Protein AF-A0AAQ0KDP4-F1 (afdb_monomer)

Structure (mmCIF, N/CA/C/O backbone):
data_AF-A0AAQ0KDP4-F1
#
_entry.id   AF-A0AAQ0KDP4-F1
#
loop_
_atom_site.group_PDB
_atom_site.id
_atom_site.type_symbol
_atom_site.label_atom_id
_atom_site.label_alt_id
_atom_site.label_comp_id
_atom_site.label_asym_id
_atom_site.label_entity_id
_atom_site.label_seq_id
_atom_site.pdbx_PDB_ins_code
_atom_site.Cartn_x
_atom_site.Cartn_y
_atom_site.Cartn_z
_atom_site.occupancy
_atom_site.B_iso_or_equiv
_atom_site.auth_seq_id
_atom_site.auth_comp_id
_atom_site.auth_asym_id
_atom_site.auth_atom_id
_atom_site.pdbx_PDB_model_num
ATOM 1 N N . MET A 1 1 ? 2.038 -18.748 1.389 1.00 60.81 1 MET A N 1
ATOM 2 C CA . MET A 1 1 ? 1.321 -18.587 0.105 1.00 60.81 1 MET A CA 1
ATOM 3 C C . MET A 1 1 ? 0.029 -17.836 0.391 1.00 60.81 1 MET A C 1
ATOM 5 O O . MET A 1 1 ? -0.633 -18.188 1.358 1.00 60.81 1 MET A O 1
ATOM 9 N N . THR A 1 2 ? -0.287 -16.775 -0.350 1.00 77.25 2 THR A N 1
ATOM 10 C CA . THR A 1 2 ? -1.476 -15.940 -0.097 1.00 77.25 2 THR A CA 1
ATOM 11 C C . THR A 1 2 ? -2.731 -16.639 -0.616 1.00 77.25 2 THR A C 1
ATOM 13 O O . THR A 1 2 ? -2.771 -17.001 -1.788 1.00 77.25 2 THR A O 1
ATOM 16 N N . THR A 1 3 ? -3.755 -16.816 0.220 1.00 91.25 3 THR A N 1
ATOM 17 C CA . THR A 1 3 ? -5.058 -17.366 -0.195 1.00 91.25 3 THR A CA 1
ATOM 18 C C . THR A 1 3 ? -5.913 -16.235 -0.772 1.00 91.25 3 THR A C 1
ATOM 20 O O . THR A 1 3 ? -6.328 -15.374 -0.004 1.00 91.25 3 THR A O 1
ATOM 23 N N . PRO A 1 4 ? -6.207 -16.183 -2.084 1.00 93.31 4 PRO A N 1
ATOM 24 C CA . PRO A 1 4 ? -6.778 -15.002 -2.740 1.00 93.31 4 PRO A CA 1
ATOM 25 C C . PRO A 1 4 ? -8.302 -14.909 -2.558 1.00 93.31 4 PRO A C 1
ATOM 27 O O . PRO A 1 4 ? -9.065 -14.923 -3.519 1.00 93.31 4 PRO A O 1
ATOM 30 N N . THR A 1 5 ? -8.767 -14.828 -1.312 1.00 97.19 5 THR A N 1
ATOM 31 C CA . THR A 1 5 ? -10.191 -14.688 -0.979 1.00 97.19 5 THR A CA 1
ATOM 32 C C . THR A 1 5 ? -10.445 -13.389 -0.229 1.00 97.19 5 THR A C 1
ATOM 34 O O . THR A 1 5 ? -9.563 -12.868 0.455 1.00 97.19 5 THR A O 1
ATOM 37 N N . ARG A 1 6 ? -11.676 -12.871 -0.322 1.00 97.81 6 ARG A N 1
ATOM 38 C CA . ARG A 1 6 ? -12.100 -11.704 0.463 1.00 97.81 6 ARG A CA 1
ATOM 39 C C . ARG A 1 6 ? -11.955 -11.943 1.965 1.00 97.81 6 ARG A C 1
ATOM 41 O O . ARG A 1 6 ? -11.464 -11.067 2.664 1.00 97.81 6 ARG A O 1
ATOM 48 N N . ALA A 1 7 ? -12.330 -13.129 2.448 1.00 98.19 7 ALA A N 1
ATOM 49 C CA . ALA A 1 7 ? -12.195 -13.488 3.859 1.00 98.19 7 ALA A CA 1
ATOM 50 C C . ALA A 1 7 ? -10.736 -13.387 4.334 1.00 98.19 7 ALA A C 1
ATOM 52 O O . ALA A 1 7 ? -10.464 -12.651 5.278 1.00 98.19 7 ALA A O 1
ATOM 53 N N . ALA A 1 8 ? -9.799 -14.005 3.605 1.00 97.62 8 ALA A N 1
ATOM 54 C CA . ALA A 1 8 ? -8.373 -13.933 3.923 1.00 97.62 8 ALA A CA 1
ATOM 55 C C . ALA A 1 8 ? -7.819 -12.497 3.867 1.00 97.62 8 ALA A C 1
ATOM 57 O O . ALA A 1 8 ? -6.973 -12.127 4.680 1.00 97.62 8 ALA A O 1
ATOM 58 N N . GLY A 1 9 ? -8.312 -11.668 2.940 1.00 97.75 9 GLY A N 1
ATOM 59 C CA . GLY A 1 9 ? -7.958 -10.250 2.881 1.00 97.75 9 GLY A CA 1
ATOM 60 C C . GLY A 1 9 ? -8.434 -9.464 4.103 1.00 97.75 9 GLY A C 1
ATOM 61 O O . GLY A 1 9 ? -7.679 -8.663 4.651 1.00 97.75 9 GLY A O 1
ATOM 62 N N . LEU A 1 10 ? -9.660 -9.720 4.567 1.00 98.31 10 LEU A N 1
ATOM 63 C CA . LEU A 1 10 ? -10.194 -9.105 5.783 1.00 98.31 10 LEU A CA 1
ATOM 64 C C . LEU A 1 10 ? -9.492 -9.609 7.052 1.00 98.31 10 LEU A C 1
ATOM 66 O O . LEU A 1 10 ? -9.284 -8.823 7.972 1.00 98.31 10 LEU A O 1
ATOM 70 N N . ASP A 1 11 ? -9.104 -10.885 7.104 1.00 97.88 11 ASP A N 1
ATOM 71 C CA . ASP A 1 11 ? -8.284 -11.431 8.194 1.00 97.88 11 ASP A CA 1
ATOM 72 C C . ASP A 1 11 ? -6.917 -10.747 8.256 1.00 97.88 11 ASP A C 1
ATOM 74 O O . ASP A 1 11 ? -6.503 -10.290 9.322 1.00 97.88 11 ASP A O 1
ATOM 78 N N . ALA A 1 12 ? -6.246 -10.604 7.109 1.00 97.00 12 ALA A N 1
ATOM 79 C CA . ALA A 1 12 ? -4.976 -9.890 7.017 1.00 97.00 12 ALA A CA 1
ATOM 80 C C . ALA A 1 12 ? -5.114 -8.420 7.450 1.00 97.00 12 ALA A C 1
ATOM 82 O O . ALA A 1 12 ? -4.266 -7.913 8.183 1.00 97.00 12 ALA A O 1
ATOM 83 N N . LEU A 1 13 ? -6.204 -7.749 7.054 1.00 98.19 13 LEU A N 1
ATOM 84 C CA . LEU A 1 13 ? -6.483 -6.374 7.472 1.00 98.19 13 LEU A CA 1
ATOM 85 C C . LEU A 1 13 ? -6.645 -6.296 8.991 1.00 98.19 13 LEU A C 1
ATOM 87 O O . LEU A 1 13 ? -5.948 -5.515 9.634 1.00 98.19 13 LEU A O 1
ATOM 91 N N . ARG A 1 14 ? -7.500 -7.144 9.578 1.00 98.25 14 ARG A N 1
ATOM 92 C CA . ARG A 1 14 ? -7.709 -7.196 11.034 1.00 98.25 14 ARG A CA 1
ATOM 93 C C . ARG A 1 14 ? -6.418 -7.453 11.801 1.00 98.25 14 ARG A C 1
ATOM 95 O O . ARG A 1 14 ? -6.188 -6.806 12.818 1.00 98.25 14 ARG A O 1
ATOM 102 N N . ALA A 1 15 ? -5.581 -8.368 11.315 1.00 97.12 15 ALA A N 1
ATOM 103 C CA . ALA A 1 15 ? -4.298 -8.678 11.937 1.00 97.12 15 ALA A CA 1
ATOM 104 C C . ALA A 1 15 ? -3.335 -7.481 11.907 1.00 97.12 15 ALA A C 1
ATOM 106 O O . ALA A 1 15 ? -2.580 -7.275 12.854 1.00 97.12 15 ALA A O 1
ATOM 107 N N . PHE A 1 16 ? -3.372 -6.675 10.844 1.00 97.81 16 PHE A N 1
ATOM 108 C CA . PHE A 1 16 ? -2.457 -5.552 10.677 1.00 97.81 16 PHE A CA 1
ATOM 109 C C . PHE A 1 16 ? -2.927 -4.248 11.337 1.00 97.81 16 PHE A C 1
ATOM 111 O O . PHE A 1 16 ? -2.092 -3.462 11.781 1.00 97.81 16 PHE A O 1
ATOM 118 N N . VAL A 1 17 ? -4.239 -4.004 11.433 1.00 98.25 17 VAL A N 1
ATOM 119 C CA . VAL A 1 17 ? -4.816 -2.761 11.989 1.00 98.25 17 VAL A CA 1
ATOM 120 C C . VAL A 1 17 ? -4.171 -2.328 13.319 1.00 98.25 17 VAL A C 1
ATOM 122 O O . VAL A 1 17 ? -3.865 -1.142 13.446 1.00 98.25 17 VAL A O 1
ATOM 125 N N . PRO A 1 18 ? -3.866 -3.210 14.294 1.00 97.75 18 PRO A N 1
ATOM 126 C CA . PRO A 1 18 ? -3.155 -2.817 15.513 1.00 97.75 18 PRO A CA 1
ATOM 127 C C . PRO A 1 18 ? -1.808 -2.114 15.292 1.00 97.75 18 PRO A C 1
ATOM 129 O O . PRO A 1 18 ? -1.473 -1.224 16.072 1.00 97.75 18 PRO A O 1
ATOM 132 N N . HIS A 1 19 ? -1.094 -2.445 14.215 1.00 97.00 19 HIS A N 1
ATOM 133 C CA . HIS A 1 19 ? 0.245 -1.947 13.892 1.00 97.00 19 HIS A CA 1
ATOM 134 C C . HIS A 1 19 ? 0.251 -0.750 12.928 1.00 97.00 19 HIS A C 1
ATOM 136 O O . HIS A 1 19 ? 1.292 -0.126 12.741 1.00 97.00 19 HIS A O 1
ATOM 142 N N . ALA A 1 20 ? -0.898 -0.374 12.352 1.00 97.38 20 ALA A N 1
ATOM 143 C CA . ALA A 1 20 ? -1.015 0.682 11.335 1.00 97.38 20 ALA A CA 1
ATOM 144 C C . ALA A 1 20 ? -0.714 2.118 11.834 1.00 97.38 20 ALA A C 1
ATOM 146 O O . ALA A 1 20 ? -0.727 3.064 11.047 1.00 97.38 20 ALA A O 1
ATOM 147 N N . GLY A 1 21 ? -0.460 2.291 13.134 1.00 97.00 21 GLY A N 1
ATOM 148 C CA . GLY A 1 21 ? -0.171 3.573 13.772 1.00 97.00 21 GLY A CA 1
ATOM 149 C C . GLY A 1 21 ? 1.326 3.873 13.926 1.00 97.00 21 GLY A C 1
ATOM 150 O O . GLY A 1 21 ? 2.088 3.941 12.960 1.00 97.00 21 GLY A O 1
ATOM 151 N N . ALA A 1 22 ? 1.757 4.073 15.177 1.00 95.81 22 ALA A N 1
ATOM 152 C CA . ALA A 1 22 ? 3.135 4.445 15.501 1.00 95.81 22 ALA A CA 1
ATOM 153 C C . ALA A 1 22 ? 4.171 3.387 15.084 1.00 95.81 22 ALA A C 1
ATOM 155 O O . ALA A 1 22 ? 5.249 3.763 14.623 1.00 95.81 22 ALA A O 1
ATOM 156 N N . ASP A 1 23 ? 3.832 2.099 15.199 1.00 95.44 23 ASP A N 1
ATOM 157 C CA . ASP A 1 23 ? 4.700 0.997 14.767 1.00 95.44 23 ASP A CA 1
ATOM 158 C C . ASP A 1 23 ? 4.992 1.084 13.271 1.00 95.44 23 ASP A C 1
ATOM 160 O O . ASP A 1 23 ? 6.154 1.140 12.869 1.00 95.44 23 ASP A O 1
ATOM 164 N N . TYR A 1 24 ? 3.948 1.220 12.447 1.00 96.75 24 TYR A N 1
ATOM 165 C CA . TYR A 1 24 ? 4.116 1.413 11.012 1.00 96.75 24 TYR A CA 1
ATOM 166 C C . TYR A 1 24 ? 4.984 2.631 10.693 1.00 96.75 24 TYR A C 1
ATOM 168 O O . TYR A 1 24 ? 5.918 2.539 9.901 1.00 96.75 24 TYR A O 1
ATOM 176 N N . ARG A 1 25 ? 4.728 3.781 11.334 1.00 95.56 25 ARG A N 1
ATOM 177 C CA . ARG A 1 25 ? 5.524 4.996 11.100 1.00 95.56 25 ARG A CA 1
ATOM 178 C C . ARG A 1 25 ? 7.015 4.768 11.363 1.00 95.56 25 ARG A C 1
ATOM 180 O O . ARG A 1 25 ? 7.833 5.261 10.589 1.00 95.56 25 ARG A O 1
ATOM 187 N N . ARG A 1 26 ? 7.341 4.076 12.456 1.00 95.06 26 ARG A N 1
ATOM 188 C CA . ARG A 1 26 ? 8.712 3.811 12.899 1.00 95.06 26 ARG A CA 1
ATOM 189 C C . ARG A 1 26 ? 9.421 2.830 11.971 1.00 95.06 26 ARG A C 1
ATOM 191 O O . ARG A 1 26 ? 10.559 3.078 11.591 1.00 95.06 26 ARG A O 1
ATOM 198 N N . ASP A 1 27 ? 8.736 1.756 11.589 1.00 94.31 27 ASP A N 1
ATOM 199 C CA . ASP A 1 27 ? 9.403 0.586 11.024 1.00 94.31 27 ASP A CA 1
ATOM 200 C C . ASP A 1 27 ? 9.201 0.419 9.512 1.00 94.31 27 ASP A C 1
ATOM 202 O O . ASP A 1 27 ? 9.942 -0.352 8.913 1.00 94.31 27 ASP A O 1
ATOM 206 N N . ARG A 1 28 ? 8.264 1.125 8.853 1.00 91.81 28 ARG A N 1
ATOM 207 C CA . ARG A 1 28 ? 7.886 0.892 7.433 1.00 91.81 28 ARG A CA 1
ATOM 208 C C . ARG A 1 28 ? 9.035 0.896 6.413 1.00 91.81 28 ARG A C 1
ATOM 210 O O . ARG A 1 28 ? 8.874 0.335 5.336 1.00 91.81 28 ARG A O 1
ATOM 217 N N . ASN A 1 29 ? 10.157 1.543 6.729 1.00 93.69 29 ASN A N 1
ATOM 218 C CA . ASN A 1 29 ? 11.312 1.679 5.835 1.00 93.69 29 ASN A CA 1
ATOM 219 C C . ASN A 1 29 ? 12.433 0.665 6.126 1.00 93.69 29 ASN A C 1
ATOM 221 O O . ASN A 1 29 ? 13.469 0.706 5.469 1.00 93.69 29 ASN A O 1
ATOM 225 N N . HIS A 1 30 ? 12.262 -0.214 7.113 1.00 91.81 30 HIS A N 1
ATOM 226 C CA . HIS A 1 30 ? 13.257 -1.223 7.462 1.00 91.81 30 HIS A CA 1
ATOM 227 C C . HIS A 1 30 ? 12.919 -2.561 6.807 1.00 91.8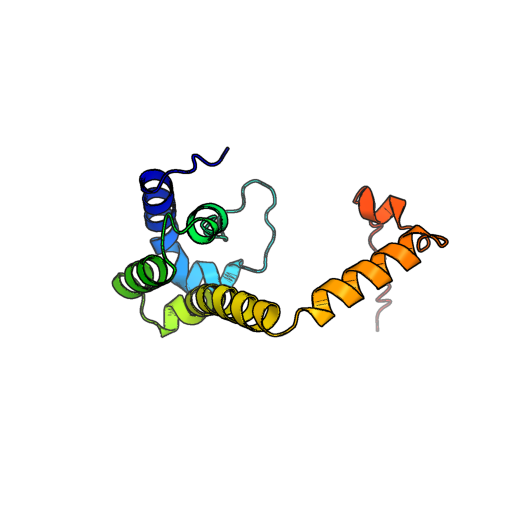1 30 HIS A C 1
ATOM 229 O O . HIS A 1 30 ? 11.802 -3.057 6.941 1.00 91.81 30 HIS A O 1
ATOM 235 N N . ASP A 1 31 ? 13.884 -3.177 6.128 1.00 88.06 31 ASP A N 1
ATOM 236 C CA . ASP A 1 31 ? 13.741 -4.562 5.685 1.00 88.06 31 ASP A CA 1
ATOM 237 C C . ASP A 1 31 ? 14.332 -5.497 6.743 1.00 88.06 31 ASP A C 1
ATOM 239 O O . ASP A 1 31 ? 15.540 -5.521 6.965 1.00 88.06 31 ASP A O 1
ATOM 243 N N . THR A 1 32 ? 13.470 -6.252 7.421 1.00 87.69 32 THR A N 1
ATOM 244 C CA . THR A 1 32 ? 13.872 -7.280 8.394 1.00 87.69 32 THR A CA 1
ATOM 245 C C . THR A 1 32 ? 13.902 -8.681 7.776 1.00 87.69 32 THR A C 1
ATOM 247 O O . THR A 1 32 ? 13.974 -9.685 8.486 1.00 87.69 32 THR A O 1
ATOM 250 N N . GLY A 1 33 ? 13.865 -8.762 6.442 1.00 86.88 33 GLY A N 1
ATOM 251 C CA . GLY A 1 33 ? 13.931 -10.003 5.689 1.00 86.88 33 GLY A CA 1
ATOM 252 C C . GLY A 1 33 ? 12.573 -10.708 5.561 1.00 86.88 33 GLY A C 1
ATOM 253 O O . GLY A 1 33 ? 11.512 -10.096 5.704 1.00 86.88 33 GLY A O 1
ATOM 254 N N . PRO A 1 34 ? 12.564 -12.021 5.273 1.00 84.81 34 PRO A N 1
ATOM 255 C CA . PRO A 1 34 ? 11.342 -12.759 4.935 1.00 84.81 34 PRO A CA 1
ATOM 256 C C . PRO A 1 34 ? 10.260 -12.778 6.025 1.00 84.81 34 PRO A C 1
ATOM 258 O O . PRO A 1 34 ? 9.086 -12.957 5.713 1.00 84.81 34 PRO A O 1
ATOM 261 N N . ALA A 1 35 ? 10.642 -12.590 7.291 1.00 83.25 35 ALA A N 1
ATOM 262 C CA . ALA A 1 35 ? 9.738 -12.590 8.443 1.00 83.25 35 ALA A CA 1
ATOM 263 C C . ALA A 1 35 ? 9.181 -11.195 8.790 1.00 83.25 35 ALA A C 1
ATOM 265 O O . ALA A 1 35 ? 8.634 -11.001 9.874 1.00 83.25 35 ALA A O 1
ATOM 266 N N . ARG A 1 36 ? 9.336 -10.212 7.895 1.00 86.00 36 ARG A N 1
ATOM 267 C CA . ARG A 1 36 ? 8.886 -8.836 8.115 1.00 86.00 36 ARG A CA 1
ATOM 268 C C . ARG A 1 36 ? 7.380 -8.734 8.376 1.00 86.00 36 ARG A C 1
ATOM 270 O O . ARG A 1 36 ? 6.565 -9.333 7.678 1.00 86.00 36 ARG A O 1
ATOM 277 N N . THR A 1 37 ? 7.021 -7.911 9.355 1.00 87.25 37 THR A N 1
ATOM 278 C CA . THR A 1 37 ? 5.633 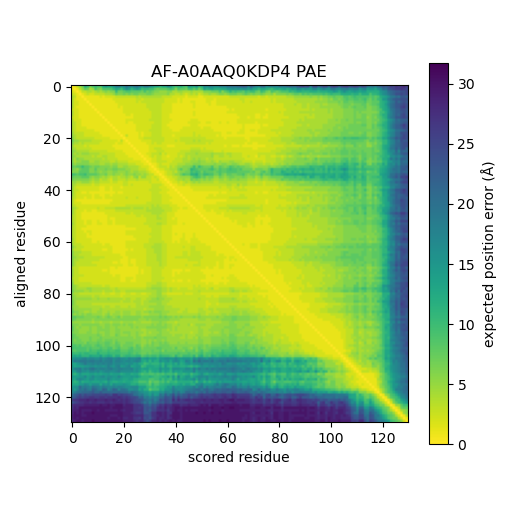-7.661 9.796 1.00 87.25 37 THR A CA 1
ATOM 279 C C . THR A 1 37 ? 5.243 -6.184 9.732 1.00 87.25 37 THR A C 1
ATOM 281 O O . THR A 1 37 ? 4.088 -5.825 9.939 1.00 87.25 37 THR A O 1
ATOM 284 N N . ASN A 1 38 ? 6.196 -5.315 9.401 1.00 91.44 38 ASN A N 1
ATOM 285 C CA . ASN A 1 38 ? 6.037 -3.866 9.275 1.00 91.44 38 ASN A CA 1
ATOM 286 C C . ASN A 1 38 ? 5.311 -3.428 7.987 1.00 91.44 38 ASN A C 1
ATOM 288 O O . ASN A 1 38 ? 5.096 -2.236 7.780 1.00 91.44 38 ASN A O 1
ATOM 292 N N . ALA A 1 39 ? 4.913 -4.371 7.131 1.00 92.19 39 ALA A N 1
ATOM 293 C CA . ALA A 1 39 ? 4.075 -4.141 5.961 1.00 92.19 39 ALA A CA 1
ATOM 294 C C . ALA A 1 39 ? 2.775 -4.947 6.077 1.00 92.19 39 ALA A C 1
ATOM 296 O O . ALA A 1 39 ? 2.785 -6.097 6.506 1.00 92.19 39 ALA A O 1
ATOM 297 N N . SER A 1 40 ? 1.657 -4.369 5.629 1.00 94.69 40 SER A N 1
ATOM 298 C CA . SER A 1 40 ? 0.327 -4.976 5.798 1.00 94.69 40 SER A CA 1
ATOM 299 C C . SER A 1 40 ? 0.091 -6.247 4.989 1.00 94.69 40 SER A C 1
ATOM 301 O O . SER A 1 40 ? -0.820 -7.013 5.288 1.00 94.69 40 SER A O 1
ATOM 303 N N . GLY A 1 41 ? 0.857 -6.454 3.915 1.00 94.12 41 GLY A N 1
ATOM 304 C CA . GLY A 1 41 ? 0.633 -7.566 2.992 1.00 94.12 41 GLY A CA 1
ATOM 305 C C . GLY A 1 41 ? -0.704 -7.493 2.240 1.00 94.12 41 GLY A C 1
ATOM 306 O O . GLY A 1 41 ? -1.098 -8.476 1.617 1.00 94.12 41 GLY A O 1
ATOM 307 N N . LEU A 1 42 ? -1.402 -6.349 2.259 1.00 96.19 42 LEU A N 1
ATOM 308 C CA . LEU A 1 42 ? -2.746 -6.216 1.683 1.00 96.19 42 LEU A CA 1
ATOM 309 C C . LEU A 1 42 ? -2.771 -6.042 0.159 1.00 96.19 42 LEU A C 1
ATOM 311 O O . LEU A 1 42 ? -3.816 -6.220 -0.470 1.00 96.19 42 LEU A O 1
ATOM 315 N N . SER A 1 43 ? -1.629 -5.732 -0.458 1.00 94.62 43 SER A N 1
ATOM 316 C CA . SER A 1 43 ? -1.517 -5.442 -1.893 1.00 94.62 43 SER A CA 1
ATOM 317 C C . SER A 1 43 ? -2.169 -6.485 -2.819 1.00 94.62 43 SER A C 1
ATOM 319 O O . SER A 1 43 ? -2.848 -6.063 -3.761 1.00 94.62 43 SER A O 1
ATOM 321 N N . PRO A 1 44 ? -2.040 -7.812 -2.588 1.00 94.75 44 PRO A N 1
ATOM 322 C CA . PRO A 1 44 ? -2.698 -8.820 -3.421 1.00 94.75 44 PRO A CA 1
ATOM 323 C C . PRO A 1 44 ? -4.230 -8.738 -3.366 1.00 94.75 44 PRO A C 1
ATOM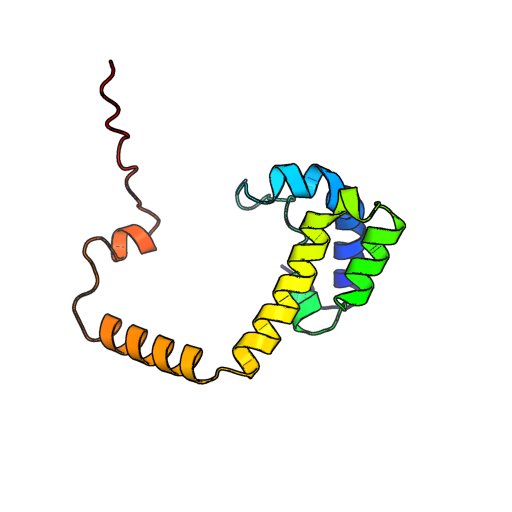 325 O O . PRO A 1 44 ? -4.888 -8.894 -4.390 1.00 94.75 44 PRO A O 1
ATOM 328 N N . TYR A 1 45 ? -4.807 -8.435 -2.202 1.00 97.19 45 TYR A N 1
ATOM 329 C CA . TYR A 1 45 ? -6.259 -8.346 -2.024 1.00 97.19 45 TYR A CA 1
ATOM 330 C C . TYR A 1 45 ? -6.824 -7.046 -2.600 1.00 97.19 45 TYR A C 1
ATOM 332 O O . TYR A 1 45 ? -7.865 -7.061 -3.258 1.00 97.19 45 TYR A O 1
ATOM 340 N N . ILE A 1 46 ? -6.099 -5.937 -2.427 1.00 96.06 46 ILE A N 1
ATOM 341 C CA . ILE A 1 46 ? -6.503 -4.621 -2.940 1.00 96.06 46 ILE A CA 1
ATOM 342 C C . ILE A 1 46 ? -6.415 -4.578 -4.472 1.00 96.06 46 ILE A C 1
ATOM 344 O O . ILE A 1 46 ? -7.306 -4.048 -5.136 1.00 96.06 46 ILE A O 1
ATOM 348 N N . ARG A 1 47 ? -5.377 -5.183 -5.076 1.00 93.62 47 ARG A N 1
ATOM 349 C CA . ARG A 1 47 ? -5.217 -5.243 -6.545 1.00 93.62 47 ARG A CA 1
ATOM 350 C C . ARG A 1 47 ? -6.422 -5.834 -7.256 1.00 93.62 47 ARG A C 1
ATOM 352 O O . ARG A 1 47 ? -6.795 -5.323 -8.310 1.00 93.62 47 ARG A O 1
ATOM 359 N N . HIS A 1 48 ? -7.018 -6.861 -6.670 1.00 93.44 48 HIS A N 1
ATOM 360 C CA . HIS A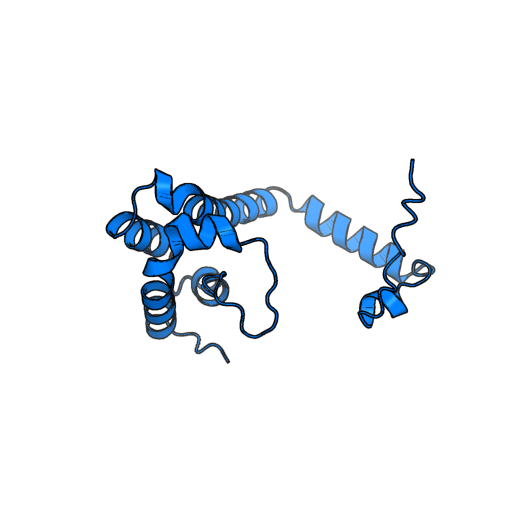 1 48 ? -8.171 -7.550 -7.233 1.00 93.44 48 HIS A CA 1
ATOM 361 C C . HIS A 1 48 ? -9.500 -7.091 -6.624 1.00 93.44 48 HIS A C 1
ATOM 363 O O . HIS A 1 48 ? -10.515 -7.738 -6.855 1.00 93.44 48 HIS A O 1
ATOM 369 N N . ARG A 1 49 ? -9.508 -5.979 -5.868 1.00 95.06 49 ARG A N 1
ATOM 370 C CA . ARG A 1 49 ? -10.705 -5.414 -5.219 1.00 95.06 49 ARG A CA 1
ATOM 371 C C . ARG A 1 49 ? -11.422 -6.392 -4.275 1.00 95.06 49 ARG A C 1
ATOM 373 O O . ARG A 1 49 ? -12.604 -6.223 -4.004 1.00 95.06 49 ARG A O 1
ATOM 380 N N . LEU A 1 50 ? -10.712 -7.392 -3.749 1.00 97.69 50 LEU A N 1
ATOM 381 C CA . LEU A 1 50 ? -11.244 -8.292 -2.719 1.00 97.69 50 LEU A CA 1
ATOM 382 C C . LEU A 1 50 ? -11.447 -7.553 -1.392 1.00 97.69 50 LEU A C 1
ATOM 384 O O . LEU A 1 50 ? -12.370 -7.867 -0.649 1.00 97.69 50 LEU A O 1
ATOM 388 N N . VAL A 1 51 ? -10.583 -6.573 -1.129 1.00 97.81 51 VAL A N 1
ATOM 389 C CA . VAL A 1 51 ? -10.714 -5.551 -0.086 1.00 97.81 51 VAL A CA 1
ATOM 390 C C . VAL A 1 51 ? -10.466 -4.206 -0.761 1.00 97.81 51 VAL A C 1
ATOM 392 O O . VAL A 1 51 ? -9.576 -4.090 -1.607 1.00 97.81 51 VAL A O 1
ATOM 395 N N . THR A 1 52 ? -11.261 -3.201 -0.437 1.00 97.38 52 THR A N 1
ATOM 396 C CA . THR A 1 52 ? -11.157 -1.857 -1.010 1.00 97.38 52 THR A CA 1
ATOM 397 C C . THR A 1 52 ? -10.255 -0.961 -0.172 1.00 97.38 52 THR A C 1
ATOM 399 O O . THR A 1 52 ? -10.097 -1.155 1.030 1.00 97.38 52 THR A O 1
ATOM 402 N N . GLU A 1 53 ? -9.669 0.058 -0.799 1.00 97.38 53 GLU A N 1
ATOM 403 C CA . GLU A 1 53 ? -8.896 1.088 -0.100 1.00 97.38 53 GLU A CA 1
ATOM 404 C C . GLU A 1 53 ? -9.734 1.793 0.978 1.00 97.38 53 GLU A C 1
ATOM 406 O O . GLU A 1 53 ? -9.206 2.109 2.039 1.00 97.38 53 GLU A O 1
ATOM 411 N N . GLN A 1 54 ? -11.035 1.978 0.730 1.00 97.88 54 GLN A N 1
ATOM 412 C CA . GLN A 1 54 ? -11.965 2.551 1.700 1.00 97.88 54 GLN A CA 1
ATOM 413 C C . GLN A 1 54 ? -12.118 1.658 2.937 1.00 97.88 54 GLN A C 1
ATOM 415 O O . GLN A 1 54 ? -11.880 2.136 4.038 1.00 97.88 54 GLN A O 1
ATOM 420 N N . GLU A 1 55 ? -12.390 0.357 2.770 1.00 98.38 55 GLU A N 1
ATOM 421 C CA . GLU A 1 55 ? -12.455 -0.591 3.899 1.00 98.38 55 GLU A CA 1
ATOM 422 C C . GLU A 1 55 ? -11.158 -0.600 4.724 1.00 98.38 55 GLU A C 1
ATOM 424 O O . GLU A 1 55 ? -11.198 -0.730 5.946 1.00 98.38 55 GLU A O 1
ATOM 429 N N . VAL A 1 56 ? -10.001 -0.452 4.069 1.00 98.31 56 VAL A N 1
ATOM 430 C CA . VAL A 1 56 ? -8.708 -0.362 4.762 1.00 98.31 56 VAL A CA 1
ATOM 431 C C . VAL A 1 56 ? -8.600 0.920 5.588 1.00 98.31 56 VAL A C 1
ATOM 433 O O . VAL A 1 56 ? -8.184 0.857 6.744 1.00 98.31 56 VAL A O 1
ATOM 436 N N . VAL A 1 57 ? -8.936 2.074 5.007 1.00 98.31 57 VAL A N 1
ATOM 437 C CA . VAL A 1 57 ? -8.863 3.368 5.703 1.00 98.31 57 VAL A CA 1
ATOM 438 C C . VAL A 1 57 ? -9.855 3.408 6.861 1.00 98.31 57 VAL A C 1
ATOM 440 O O . VAL A 1 57 ? -9.454 3.766 7.966 1.00 98.31 57 VAL A O 1
ATOM 443 N N . ASP A 1 58 ? -11.095 2.976 6.638 1.00 98.62 58 ASP A N 1
ATOM 444 C CA . ASP A 1 58 ? -12.144 2.951 7.657 1.00 98.62 58 ASP A CA 1
ATOM 445 C C . ASP A 1 58 ? -11.713 2.088 8.853 1.00 98.62 58 ASP A C 1
ATOM 447 O O . ASP A 1 58 ? -11.648 2.585 9.976 1.00 98.62 58 ASP A O 1
ATOM 451 N N . ALA A 1 59 ? -11.269 0.847 8.618 1.00 98.56 59 ALA A N 1
ATOM 452 C CA . ALA A 1 59 ? -10.825 -0.053 9.689 1.00 98.56 59 ALA A CA 1
ATOM 453 C C . ALA A 1 59 ? -9.620 0.486 10.486 1.00 98.56 59 ALA A C 1
ATOM 455 O O . ALA A 1 59 ? -9.474 0.217 11.681 1.00 98.56 59 ALA A O 1
ATOM 456 N N . VAL A 1 60 ? -8.724 1.236 9.839 1.00 98.38 60 VAL A N 1
ATOM 457 C CA . VAL A 1 60 ? -7.586 1.864 10.523 1.00 98.38 60 VAL A CA 1
ATOM 458 C C . VAL A 1 60 ? -8.034 3.064 11.352 1.00 98.38 60 VAL A C 1
ATOM 460 O O . VAL A 1 60 ? -7.569 3.210 12.484 1.00 98.38 60 VAL A O 1
ATOM 463 N N . LEU A 1 61 ? -8.934 3.895 10.823 1.00 98.44 61 LEU A N 1
ATOM 464 C CA . LEU A 1 61 ? -9.442 5.089 11.503 1.00 98.44 61 LEU A CA 1
ATOM 465 C C . LEU A 1 61 ? -10.441 4.769 12.625 1.00 98.44 61 LEU A C 1
ATOM 467 O O . LEU A 1 61 ? -10.572 5.555 13.560 1.00 98.44 61 LEU A O 1
ATOM 471 N N . GLU A 1 62 ? -11.078 3.598 12.595 1.00 98.38 62 GLU A N 1
ATOM 472 C CA . GLU A 1 62 ? -11.854 3.064 13.722 1.00 98.38 62 GLU A CA 1
ATOM 473 C C . GLU A 1 62 ? -10.985 2.806 14.965 1.00 98.38 62 GLU A C 1
ATOM 475 O O . GLU A 1 62 ? -11.476 2.876 16.092 1.00 98.38 62 GLU A O 1
ATOM 480 N N . ARG A 1 63 ? -9.688 2.513 14.783 1.00 97.94 63 ARG A N 1
ATOM 481 C CA . ARG A 1 63 ? -8.762 2.199 15.884 1.00 97.94 63 ARG A CA 1
ATOM 482 C C . ARG A 1 63 ? -7.787 3.326 16.211 1.00 97.94 63 ARG A C 1
ATOM 484 O O . ARG A 1 63 ? -7.432 3.509 17.374 1.00 97.94 63 ARG A O 1
ATOM 491 N N . HIS A 1 64 ? -7.294 4.030 15.200 1.00 98.19 64 HIS A N 1
ATOM 492 C CA . HIS A 1 64 ? -6.243 5.033 15.334 1.00 98.19 64 HIS A CA 1
ATOM 493 C C . HIS A 1 64 ? -6.754 6.394 14.890 1.00 98.19 64 HIS A C 1
ATOM 495 O O . HIS A 1 64 ? -7.481 6.510 13.910 1.00 98.19 64 HIS A O 1
ATOM 501 N N . SER A 1 65 ? -6.293 7.459 15.544 1.00 98.06 65 SER A N 1
ATOM 502 C CA . SER A 1 65 ? -6.497 8.797 14.994 1.00 98.06 65 SER A CA 1
ATOM 503 C C . SER A 1 65 ? -5.759 8.941 13.659 1.00 98.06 65 SER A C 1
ATOM 505 O O . SER A 1 65 ? -4.688 8.355 13.459 1.00 98.06 65 SER A O 1
ATOM 507 N N . LEU A 1 66 ? -6.281 9.791 12.769 1.00 97.75 66 LEU A N 1
ATOM 508 C CA . LEU A 1 66 ? -5.623 10.103 11.496 1.00 97.75 66 LEU A CA 1
ATOM 509 C C . LEU A 1 66 ? -4.175 10.567 11.702 1.00 97.75 66 LEU A C 1
ATOM 511 O O . LEU A 1 66 ? -3.296 10.168 10.952 1.00 97.75 66 LEU A O 1
ATOM 515 N N . HIS A 1 67 ? -3.906 11.354 12.747 1.00 97.81 67 HIS A N 1
ATOM 516 C CA . HIS A 1 67 ? -2.549 11.792 13.075 1.00 97.81 67 HIS A CA 1
ATOM 517 C C . HIS A 1 67 ? -1.604 10.607 13.348 1.00 97.81 67 HIS A C 1
ATOM 519 O O . HIS A 1 67 ? -0.464 10.575 12.879 1.00 97.81 67 HIS A O 1
ATOM 525 N N . THR A 1 68 ? -2.078 9.595 14.078 1.00 97.38 68 THR A N 1
ATOM 526 C CA . THR A 1 68 ? -1.284 8.406 14.403 1.00 97.38 68 THR A CA 1
ATOM 527 C C . THR A 1 68 ? -1.083 7.492 13.193 1.00 97.38 68 THR A C 1
ATOM 529 O O . THR A 1 68 ? 0.013 6.965 13.014 1.00 97.38 68 THR A O 1
ATOM 532 N N . ALA A 1 69 ? -2.103 7.340 12.349 1.00 97.88 69 ALA A N 1
ATOM 533 C CA . ALA A 1 69 ? -2.081 6.464 11.177 1.00 97.88 69 ALA A CA 1
ATOM 534 C C . ALA A 1 69 ? -1.679 7.162 9.864 1.00 97.88 69 ALA A C 1
ATOM 536 O O . ALA A 1 69 ? -1.692 6.535 8.805 1.00 97.88 69 ALA A O 1
ATOM 537 N N . GLU A 1 70 ? -1.307 8.445 9.914 1.00 97.94 70 GLU A N 1
ATOM 538 C CA . GLU A 1 70 ? -1.124 9.317 8.747 1.00 97.94 70 GLU A CA 1
ATOM 539 C C . GLU A 1 70 ? -0.273 8.670 7.647 1.00 97.94 70 GLU A C 1
ATOM 541 O O . GLU A 1 70 ? -0.660 8.653 6.480 1.00 97.94 70 GLU A O 1
ATOM 546 N N . LYS A 1 71 ? 0.872 8.084 8.019 1.00 97.81 71 LYS A N 1
ATOM 547 C CA . LYS A 1 71 ? 1.778 7.445 7.058 1.00 97.81 71 LYS A CA 1
ATOM 548 C C . LYS A 1 71 ? 1.169 6.221 6.398 1.00 97.81 71 LYS A C 1
ATOM 550 O O . LYS A 1 71 ? 1.351 6.053 5.201 1.00 97.81 71 LYS A O 1
ATOM 555 N N . PHE A 1 72 ? 0.432 5.397 7.135 1.00 97.88 72 PHE A N 1
ATOM 556 C CA . PHE A 1 72 ? -0.229 4.241 6.538 1.00 97.88 72 PHE A CA 1
ATOM 557 C C . PHE A 1 72 ? -1.342 4.671 5.577 1.00 97.88 72 PHE A C 1
ATOM 559 O O . PHE A 1 72 ? -1.415 4.179 4.454 1.00 97.88 72 PHE A O 1
ATOM 566 N N . VAL A 1 73 ? -2.160 5.645 5.983 1.00 97.81 73 VAL A N 1
ATOM 567 C CA . VAL A 1 73 ? -3.223 6.198 5.133 1.00 97.81 73 VAL A CA 1
ATOM 568 C C . VAL A 1 73 ? -2.631 6.800 3.853 1.00 97.81 73 VAL A C 1
ATOM 570 O O . VAL A 1 73 ? -3.119 6.500 2.766 1.00 97.81 73 VAL A O 1
ATOM 573 N N . GLN A 1 74 ? -1.534 7.563 3.944 1.00 97.69 74 GLN A N 1
ATOM 574 C CA . GLN A 1 74 ? -0.825 8.097 2.771 1.00 97.69 74 GLN A CA 1
ATOM 575 C C . GLN A 1 74 ? -0.447 6.999 1.769 1.00 97.69 74 GLN A C 1
ATOM 577 O O . GLN A 1 74 ? -0.659 7.183 0.576 1.00 97.69 74 GLN A O 1
ATOM 582 N N . GLU A 1 75 ? 0.061 5.854 2.220 1.00 96.69 75 GLU A N 1
ATOM 583 C CA . GLU A 1 75 ? 0.468 4.740 1.345 1.00 96.69 75 GLU A CA 1
ATOM 584 C C . GLU A 1 75 ? -0.728 4.115 0.608 1.00 96.69 75 GLU A C 1
ATOM 586 O O . GLU A 1 75 ? -0.637 3.785 -0.579 1.00 96.69 75 GLU A O 1
ATOM 591 N N . VAL A 1 76 ? -1.890 4.035 1.267 1.00 96.50 76 VAL A N 1
ATOM 592 C CA . VAL A 1 76 ? -3.144 3.615 0.620 1.00 96.50 76 VAL A CA 1
ATOM 593 C C . VAL A 1 76 ? -3.541 4.599 -0.490 1.00 96.50 76 VAL A C 1
ATOM 595 O O . VAL A 1 76 ? -3.889 4.176 -1.596 1.00 96.50 76 VAL A O 1
ATOM 598 N N . PHE A 1 77 ? -3.435 5.907 -0.239 1.00 96.31 77 PHE A N 1
ATOM 599 C CA . P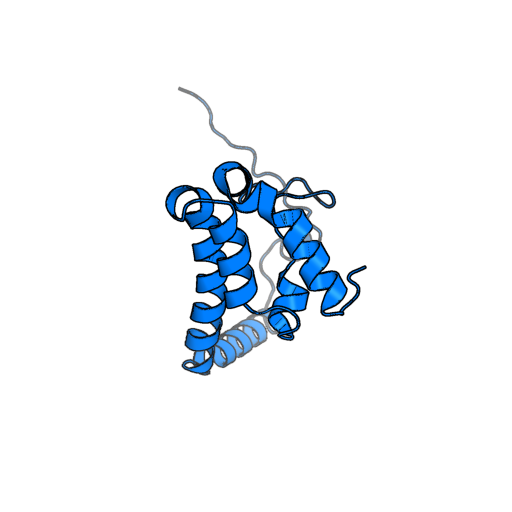HE A 1 77 ? -3.726 6.936 -1.242 1.00 96.31 77 PHE A CA 1
ATOM 600 C C . PHE A 1 77 ? -2.709 6.958 -2.386 1.00 96.31 77 PHE A C 1
ATOM 602 O O . PHE A 1 77 ? -3.115 7.043 -3.548 1.00 96.31 77 PHE A O 1
ATOM 609 N N . TRP A 1 78 ? -1.413 6.826 -2.090 1.00 96.19 78 TRP A N 1
ATOM 610 C CA . TRP A 1 78 ? -0.343 6.789 -3.090 1.00 96.19 78 TRP A CA 1
ATOM 611 C C . TRP A 1 78 ? -0.593 5.716 -4.139 1.00 96.19 78 TRP A C 1
ATOM 613 O O . TRP A 1 78 ? -0.406 5.962 -5.330 1.00 96.19 78 TRP A O 1
ATOM 623 N N . ARG A 1 79 ? -1.090 4.550 -3.724 1.00 92.69 79 ARG A N 1
ATOM 624 C CA . ARG A 1 79 ? -1.443 3.465 -4.639 1.00 92.69 79 ARG A CA 1
ATOM 625 C C . ARG A 1 79 ? -2.492 3.886 -5.674 1.00 92.69 79 ARG A C 1
ATOM 627 O O . ARG A 1 79 ? -2.328 3.613 -6.864 1.00 92.69 79 ARG A O 1
ATOM 634 N N . THR A 1 80 ? -3.567 4.532 -5.230 1.00 90.19 80 THR A N 1
ATOM 635 C CA . THR A 1 80 ? -4.653 4.995 -6.110 1.00 90.19 80 THR A CA 1
ATOM 636 C C . THR A 1 80 ? -4.191 6.150 -6.990 1.00 90.19 80 THR A C 1
ATOM 638 O O . THR A 1 80 ? -4.468 6.154 -8.189 1.00 90.19 80 THR A O 1
ATOM 641 N N . TYR A 1 81 ? -3.432 7.085 -6.414 1.00 95.38 81 TYR A N 1
ATOM 642 C CA . TYR A 1 81 ? -2.842 8.202 -7.142 1.00 95.38 81 TYR A CA 1
ATOM 643 C C . TYR A 1 81 ? -1.955 7.716 -8.292 1.00 95.38 81 TYR A C 1
ATOM 645 O O . TYR A 1 81 ? -2.192 8.091 -9.438 1.00 95.38 81 TYR A O 1
ATOM 653 N N . TRP A 1 82 ? -0.982 6.838 -8.018 1.00 94.50 82 TRP A N 1
ATOM 654 C CA . TRP A 1 82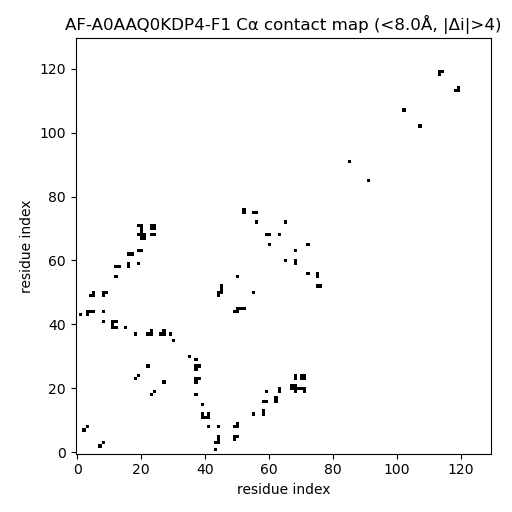 ? -0.064 6.330 -9.040 1.00 94.50 82 TRP A CA 1
ATOM 655 C C . TRP A 1 82 ? -0.788 5.572 -10.142 1.00 94.50 82 TRP A C 1
ATOM 657 O O . TRP A 1 82 ? -0.455 5.741 -11.313 1.00 94.50 82 TRP A O 1
ATOM 667 N N . LYS A 1 83 ? -1.810 4.785 -9.789 1.00 90.62 83 LYS A N 1
ATOM 668 C CA . LYS A 1 83 ? -2.643 4.108 -10.781 1.00 90.62 83 LYS A CA 1
ATOM 669 C C . LYS A 1 83 ? -3.299 5.117 -11.730 1.00 90.62 83 LYS A C 1
ATOM 671 O O . LYS A 1 83 ? -3.111 5.010 -12.936 1.00 90.62 83 LYS A O 1
ATOM 676 N N . GLY A 1 84 ? -4.005 6.113 -11.194 1.00 94.31 84 GLY A N 1
ATOM 677 C CA . GLY A 1 84 ? -4.666 7.129 -12.017 1.00 94.31 84 GLY A CA 1
ATOM 678 C C . GLY A 1 84 ? -3.682 8.002 -12.804 1.00 94.31 84 GLY A C 1
ATOM 679 O O . GLY A 1 84 ? -3.967 8.391 -13.935 1.00 94.31 84 GLY A O 1
ATOM 680 N N . TRP A 1 85 ? -2.511 8.297 -12.235 1.00 96.81 85 TRP A N 1
ATOM 681 C CA . TRP A 1 85 ? -1.458 9.062 -12.903 1.00 96.81 85 TRP A CA 1
ATOM 682 C C . TRP A 1 85 ? -0.877 8.308 -14.107 1.00 96.81 85 TRP A C 1
ATOM 684 O O . TRP A 1 85 ? -0.708 8.919 -15.164 1.00 96.81 85 TRP A O 1
ATOM 694 N N . LEU A 1 86 ? -0.627 6.998 -13.959 1.00 95.94 86 LEU A N 1
ATOM 695 C CA . LEU A 1 86 ? -0.137 6.115 -15.024 1.00 95.94 86 LEU A CA 1
ATOM 696 C C . LEU A 1 86 ? -1.195 5.866 -16.107 1.00 95.94 86 LEU A C 1
ATOM 698 O O . LEU A 1 86 ? -0.857 5.858 -17.287 1.00 95.94 86 LEU A O 1
ATOM 702 N N . GLU A 1 87 ? -2.472 5.715 -15.739 1.00 95.25 87 GLU A N 1
ATOM 703 C CA . GLU A 1 87 ? -3.581 5.556 -16.699 1.00 95.25 87 GLU A CA 1
ATOM 704 C C . GLU A 1 87 ? -3.716 6.763 -17.643 1.00 95.25 87 GLU A C 1
ATOM 706 O O . GLU A 1 87 ? -4.099 6.609 -18.799 1.00 95.25 87 GLU A O 1
ATOM 711 N N . GLN A 1 88 ? -3.346 7.956 -17.174 1.00 97.31 88 GLN A N 1
ATOM 712 C CA . GLN A 1 88 ? -3.359 9.189 -17.968 1.00 97.31 88 GLN A CA 1
ATOM 713 C C . GLN A 1 88 ? -2.081 9.411 -18.793 1.00 97.31 88 GLN A C 1
ATOM 715 O O . GLN A 1 88 ? -2.028 10.360 -19.574 1.00 97.31 88 GLN A O 1
ATOM 720 N N . ARG A 1 89 ? -1.044 8.586 -18.601 1.00 97.56 89 ARG A N 1
ATOM 721 C CA . ARG A 1 89 ? 0.299 8.780 -19.173 1.00 97.56 89 ARG A CA 1
ATOM 722 C C . ARG A 1 89 ? 0.852 7.498 -19.802 1.00 97.56 89 ARG A C 1
ATOM 724 O O . ARG A 1 89 ? 1.838 6.929 -19.320 1.00 97.56 89 ARG A O 1
ATOM 731 N N . PRO A 1 90 ? 0.228 7.006 -20.888 1.00 96.31 90 PRO A N 1
ATOM 732 C CA . PRO A 1 90 ? 0.680 5.791 -21.565 1.00 96.31 90 PRO A CA 1
ATOM 733 C C . PRO A 1 90 ? 2.105 5.907 -22.137 1.00 96.31 90 PRO A C 1
ATOM 735 O O . PRO A 1 90 ? 2.769 4.891 -22.353 1.00 96.31 90 PRO A O 1
ATOM 738 N N . GLU A 1 91 ? 2.605 7.124 -22.370 1.00 97.75 91 GLU A N 1
ATOM 739 C CA . GLU A 1 91 ? 3.956 7.368 -22.869 1.00 97.75 91 GLU A CA 1
ATOM 740 C C . GLU A 1 91 ? 5.039 6.937 -21.884 1.00 97.75 91 GLU A C 1
ATOM 742 O O . GLU A 1 91 ? 6.092 6.492 -22.329 1.00 97.75 91 GLU A O 1
ATOM 747 N N . VAL A 1 92 ? 4.777 7.009 -20.574 1.00 97.00 92 VAL A N 1
ATOM 748 C CA . VAL A 1 92 ? 5.737 6.592 -19.542 1.00 97.00 92 VAL A CA 1
ATOM 749 C C . VAL A 1 92 ? 6.071 5.113 -19.704 1.00 97.00 92 VAL A C 1
ATOM 751 O O . VAL A 1 92 ? 7.240 4.737 -19.720 1.00 97.00 92 VAL A O 1
ATOM 754 N N . TRP A 1 93 ? 5.049 4.271 -19.885 1.00 95.25 93 TRP A N 1
ATOM 755 C CA . TRP A 1 93 ? 5.249 2.837 -20.082 1.00 95.25 93 TRP A CA 1
ATOM 756 C C . TRP A 1 93 ? 5.918 2.521 -21.421 1.00 95.25 93 TRP A C 1
ATOM 758 O O . TRP A 1 93 ? 6.814 1.679 -21.476 1.00 95.25 93 TRP A O 1
ATOM 768 N N . ARG A 1 94 ? 5.508 3.203 -22.497 1.00 97.06 94 ARG A N 1
ATOM 769 C CA . ARG A 1 94 ? 6.119 3.024 -23.821 1.00 97.06 94 ARG A CA 1
ATOM 770 C C . ARG A 1 94 ? 7.604 3.385 -23.802 1.00 97.06 94 ARG A C 1
ATOM 772 O O . ARG A 1 94 ? 8.416 2.573 -24.223 1.00 97.06 94 ARG A O 1
ATOM 779 N N . ARG A 1 95 ? 7.947 4.548 -23.250 1.00 97.75 95 ARG A N 1
ATOM 780 C CA . ARG A 1 95 ? 9.331 5.009 -23.132 1.00 97.75 95 ARG A CA 1
ATOM 781 C C . ARG A 1 95 ? 1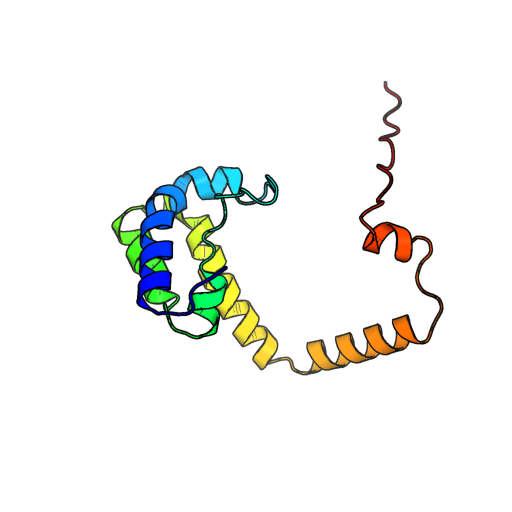0.166 4.059 -22.280 1.00 97.75 95 ARG A C 1
ATOM 783 O O . ARG A 1 95 ? 11.244 3.669 -22.698 1.00 97.75 95 ARG A O 1
ATOM 790 N N . TYR A 1 96 ? 9.647 3.626 -21.130 1.00 96.06 96 TYR A N 1
ATOM 791 C CA . TYR A 1 96 ? 10.327 2.629 -20.301 1.00 96.06 96 TYR A CA 1
ATOM 792 C C . TYR A 1 96 ? 10.617 1.334 -21.078 1.00 96.06 96 TYR A C 1
ATOM 794 O O . TYR A 1 96 ? 11.705 0.777 -20.982 1.00 96.06 96 TYR A O 1
ATOM 802 N N . ARG A 1 97 ? 9.656 0.851 -21.875 1.00 97.25 97 ARG A N 1
ATOM 803 C CA . ARG A 1 97 ? 9.819 -0.349 -22.713 1.00 97.25 97 ARG A CA 1
ATOM 804 C C . ARG A 1 97 ? 10.874 -0.171 -23.805 1.00 97.25 97 ARG A C 1
ATOM 806 O O . ARG A 1 97 ? 11.601 -1.124 -24.066 1.00 97.25 97 ARG A O 1
ATOM 813 N N . GLU A 1 98 ? 10.926 1.000 -24.431 1.00 96.94 98 GLU A N 1
ATOM 814 C CA . GLU A 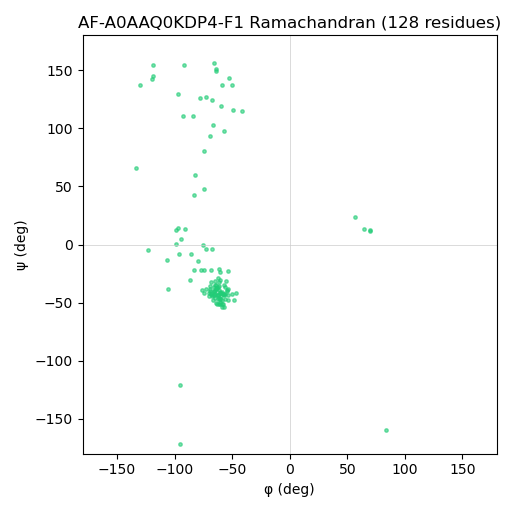1 98 ? 11.957 1.366 -25.411 1.00 96.94 98 GLU A CA 1
ATOM 815 C C . GLU A 1 98 ? 13.338 1.397 -24.741 1.00 96.94 98 GLU A C 1
ATOM 817 O O . GLU A 1 98 ? 14.224 0.666 -25.166 1.00 96.94 98 GLU A O 1
ATOM 822 N N . GLU A 1 99 ? 13.479 2.105 -23.616 1.00 94.69 99 GLU A N 1
ATOM 823 C CA . GLU A 1 99 ? 14.733 2.197 -22.851 1.00 94.69 99 GLU A CA 1
ATOM 824 C C . GLU A 1 99 ? 15.239 0.822 -22.378 1.00 94.69 99 GLU A C 1
ATOM 826 O O . GLU A 1 99 ? 16.432 0.534 -22.455 1.00 94.69 99 GLU A O 1
ATOM 831 N N . VAL A 1 100 ? 14.342 -0.059 -21.919 1.00 93.38 100 VAL A N 1
ATOM 832 C CA . VAL A 1 100 ? 14.697 -1.446 -21.574 1.00 93.38 100 VAL A CA 1
ATOM 833 C C . VAL A 1 100 ? 15.134 -2.232 -22.810 1.00 93.38 100 VAL A C 1
ATOM 835 O O . VAL A 1 100 ? 16.073 -3.018 -22.722 1.00 93.38 100 VAL A O 1
ATOM 838 N N . GLY A 1 101 ? 14.467 -2.047 -23.951 1.00 94.00 101 GLY A N 1
ATOM 839 C CA . GLY A 1 101 ? 14.848 -2.687 -25.210 1.00 94.00 101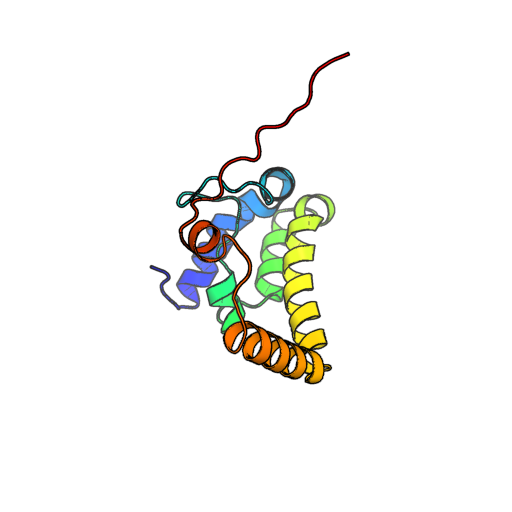 GLY A CA 1
ATOM 840 C C . GLY A 1 101 ? 16.251 -2.281 -25.656 1.00 94.00 101 GLY A C 1
ATOM 841 O O . GLY A 1 101 ? 17.066 -3.152 -25.952 1.00 94.00 101 GLY A O 1
ATOM 842 N N . ASP A 1 102 ? 16.546 -0.983 -25.620 1.00 92.38 102 ASP A N 1
ATOM 843 C CA . ASP A 1 102 ? 17.855 -0.431 -25.972 1.00 92.38 102 ASP A CA 1
ATOM 844 C C . ASP A 1 102 ? 18.951 -0.931 -25.021 1.00 92.38 102 ASP A C 1
ATOM 846 O O . ASP A 1 102 ? 20.018 -1.353 -25.469 1.00 92.38 102 ASP A O 1
ATOM 850 N N . LEU A 1 103 ? 18.671 -0.960 -23.710 1.00 89.62 103 LEU A N 1
ATOM 851 C CA . LEU A 1 103 ? 19.599 -1.474 -22.700 1.00 89.62 103 LEU A CA 1
ATOM 852 C C . LEU A 1 103 ? 19.944 -2.951 -22.926 1.00 89.62 103 LEU A C 1
ATOM 854 O O . LEU A 1 103 ? 21.095 -3.340 -22.763 1.00 89.62 103 LEU A O 1
ATOM 858 N N . LEU A 1 104 ? 18.953 -3.774 -23.277 1.00 87.81 104 LEU A N 1
ATOM 859 C CA . LEU A 1 104 ? 19.147 -5.208 -23.511 1.00 87.81 104 LEU A CA 1
ATOM 860 C C . LEU A 1 104 ? 19.787 -5.516 -24.873 1.00 87.81 104 LEU A C 1
ATOM 862 O O . LEU A 1 104 ? 20.326 -6.606 -25.047 1.00 87.81 104 LEU A O 1
ATOM 866 N N . ALA A 1 105 ? 19.697 -4.598 -25.839 1.00 89.88 105 ALA A N 1
ATOM 867 C CA . ALA A 1 105 ? 20.346 -4.728 -27.142 1.00 89.88 105 ALA A CA 1
ATOM 868 C C . ALA A 1 105 ? 21.824 -4.294 -27.121 1.00 89.88 105 ALA A C 1
ATOM 870 O O . ALA A 1 105 ? 22.585 -4.696 -28.002 1.00 89.88 105 ALA A O 1
ATOM 871 N N . GLY A 1 106 ? 22.216 -3.463 -26.151 1.00 86.25 106 GLY A N 1
ATOM 872 C CA . GLY A 1 106 ? 23.593 -3.026 -25.932 1.00 86.25 106 GLY A CA 1
ATOM 873 C C . GLY A 1 106 ? 24.348 -3.858 -24.893 1.00 86.25 106 GLY A C 1
ATOM 874 O O . GLY A 1 106 ? 23.865 -4.875 -24.396 1.00 86.25 106 GLY A O 1
ATOM 875 N N . ASP A 1 107 ? 25.545 -3.389 -24.539 1.00 85.56 107 ASP A N 1
ATOM 876 C CA . ASP A 1 107 ? 26.298 -3.948 -23.419 1.00 85.56 107 ASP A CA 1
ATOM 877 C C . ASP A 1 107 ? 25.652 -3.531 -22.095 1.00 85.56 107 ASP A C 1
ATOM 879 O O . ASP A 1 107 ? 25.439 -2.344 -21.820 1.00 85.56 107 ASP A O 1
ATOM 883 N N . LEU A 1 108 ? 25.360 -4.518 -21.249 1.00 84.38 108 LEU A N 1
ATOM 884 C CA . LEU A 1 108 ? 24.854 -4.260 -19.908 1.00 84.38 108 LEU A CA 1
ATOM 885 C C . LEU A 1 108 ? 25.914 -3.525 -19.071 1.00 84.38 108 LEU A C 1
ATOM 887 O O . LEU A 1 108 ? 27.116 -3.739 -19.263 1.00 84.38 108 LEU A O 1
ATOM 891 N N . PRO A 1 109 ? 25.499 -2.681 -18.107 1.00 83.88 109 PRO A N 1
ATOM 892 C CA . PRO A 1 109 ? 26.433 -2.005 -17.220 1.00 83.88 109 PRO A CA 1
ATOM 893 C C . PRO A 1 109 ? 27.388 -2.996 -16.550 1.00 83.88 109 PRO A C 1
ATOM 895 O O . PRO A 1 109 ? 26.986 -4.094 -16.155 1.00 83.88 109 PRO A O 1
ATOM 898 N N . ALA A 1 110 ? 28.644 -2.586 -16.365 1.00 82.00 110 ALA A N 1
ATOM 899 C CA . ALA A 1 110 ? 29.590 -3.358 -15.568 1.00 82.00 110 ALA A CA 1
ATOM 900 C C . ALA A 1 110 ? 28.961 -3.708 -14.207 1.00 82.00 110 ALA A C 1
ATOM 902 O O . ALA A 1 110 ? 28.320 -2.859 -13.584 1.00 82.00 110 ALA A O 1
ATOM 903 N N . HIS A 1 111 ? 29.147 -4.951 -13.757 1.00 83.50 111 HIS A N 1
ATOM 904 C CA . HIS A 1 111 ? 28.561 -5.500 -12.524 1.00 83.50 111 HIS A CA 1
ATOM 905 C C . HIS A 1 111 ? 27.042 -5.735 -12.546 1.00 83.50 111 HIS A C 1
ATOM 907 O O . HIS A 1 111 ? 26.467 -6.012 -11.495 1.00 83.50 111 HIS A O 1
ATOM 913 N N . TYR A 1 112 ? 26.374 -5.677 -13.705 1.00 83.31 112 TYR A N 1
ATOM 914 C CA . TYR A 1 112 ? 24.948 -6.016 -13.798 1.00 83.31 112 TYR A CA 1
ATOM 915 C C . TYR A 1 112 ? 24.647 -7.408 -13.218 1.00 83.31 112 TYR A C 1
ATOM 917 O O . TYR A 1 112 ? 23.754 -7.544 -12.383 1.00 83.31 112 TYR A O 1
ATOM 925 N N . GLU A 1 113 ? 25.429 -8.425 -13.597 1.00 84.06 113 GLU A N 1
ATOM 926 C CA . GLU A 1 113 ? 25.255 -9.792 -13.086 1.00 84.06 113 GLU A CA 1
ATOM 927 C C . GLU A 1 113 ? 25.502 -9.891 -11.575 1.00 84.06 113 GLU A C 1
ATOM 929 O O . GLU A 1 113 ? 24.739 -10.557 -10.876 1.00 84.06 113 GLU A O 1
ATOM 934 N N . ASP A 1 114 ? 26.496 -9.165 -11.051 1.00 84.25 114 ASP A N 1
ATOM 935 C CA . ASP A 1 114 ? 26.785 -9.115 -9.613 1.00 84.25 114 ASP A CA 1
ATOM 936 C C . ASP A 1 114 ? 25.601 -8.518 -8.832 1.00 84.25 114 ASP A C 1
ATOM 938 O O . ASP A 1 114 ? 25.197 -9.048 -7.796 1.00 84.25 114 ASP A O 1
ATOM 942 N N . VAL A 1 115 ? 24.993 -7.438 -9.341 1.00 84.50 115 VAL A N 1
ATOM 943 C CA . VAL A 1 115 ? 23.820 -6.803 -8.717 1.00 84.50 115 VAL A CA 1
ATOM 944 C C . VAL A 1 115 ? 22.601 -7.725 -8.775 1.00 84.50 115 VAL A C 1
ATOM 946 O O . VAL A 1 115 ? 21.903 -7.867 -7.770 1.00 84.50 115 VAL A O 1
ATOM 949 N N . VAL A 1 116 ? 22.354 -8.384 -9.912 1.00 83.44 116 VAL A N 1
ATOM 950 C CA . VAL A 1 116 ? 21.237 -9.335 -10.070 1.00 83.44 116 VAL A CA 1
ATOM 951 C C . VAL A 1 116 ? 21.397 -10.545 -9.148 1.00 83.44 116 VAL A C 1
ATOM 953 O O . VAL A 1 116 ? 20.413 -11.005 -8.569 1.00 83.44 116 VAL A O 1
ATOM 956 N N . ALA A 1 117 ? 22.625 -11.023 -8.945 1.00 84.44 117 ALA A N 1
ATOM 957 C CA . ALA A 1 117 ? 22.935 -12.097 -8.004 1.00 84.44 117 ALA A CA 1
ATOM 958 C C . ALA A 1 117 ? 22.846 -11.665 -6.526 1.00 84.44 117 ALA A C 1
ATOM 960 O O . ALA A 1 117 ? 23.037 -12.491 -5.633 1.00 84.44 117 ALA A O 1
ATOM 961 N N . GLY A 1 118 ? 22.582 -10.381 -6.245 1.00 76.81 118 GLY A N 1
ATOM 962 C CA . GLY A 1 118 ? 22.628 -9.823 -4.893 1.00 76.81 118 GLY A CA 1
ATOM 963 C C . GLY A 1 118 ? 24.048 -9.734 -4.322 1.00 76.81 118 GLY A C 1
ATOM 964 O O . GLY A 1 118 ? 24.215 -9.462 -3.135 1.00 76.81 118 GLY A O 1
ATOM 965 N N . ALA A 1 119 ? 25.076 -9.923 -5.152 1.00 73.75 119 ALA A N 1
ATOM 966 C CA . ALA A 1 119 ? 26.490 -9.821 -4.810 1.00 73.75 119 ALA A CA 1
ATOM 967 C C . ALA A 1 119 ? 26.974 -8.360 -4.853 1.00 73.75 119 ALA A C 1
ATOM 969 O O . ALA A 1 119 ? 28.062 -8.057 -5.348 1.00 73.75 119 ALA A O 1
ATOM 970 N N . VAL A 1 120 ? 26.170 -7.430 -4.325 1.00 62.75 120 VAL A N 1
ATOM 971 C CA . VAL A 1 120 ? 26.603 -6.042 -4.146 1.00 62.75 120 VAL A CA 1
ATOM 972 C C . VAL A 1 120 ? 27.712 -6.053 -3.102 1.00 62.75 120 VAL A C 1
ATOM 974 O O . VAL A 1 120 ? 27.460 -6.196 -1.907 1.00 62.75 120 VAL A O 1
ATOM 977 N N . ARG A 1 121 ? 28.964 -5.936 -3.556 1.00 56.62 121 ARG A N 1
ATOM 978 C CA . ARG A 1 121 ? 30.090 -5.670 -2.661 1.00 56.62 121 ARG A CA 1
ATOM 979 C C . ARG A 1 121 ? 29.807 -4.345 -1.976 1.00 56.62 121 ARG A C 1
ATOM 981 O O . ARG A 1 121 ? 29.673 -3.324 -2.652 1.00 56.62 121 ARG A O 1
ATOM 988 N N . ASP A 1 122 ? 29.700 -4.387 -0.653 1.00 49.88 122 ASP A N 1
ATOM 989 C CA . ASP A 1 122 ? 29.646 -3.192 0.172 1.00 49.88 122 ASP A CA 1
ATOM 990 C C . ASP A 1 122 ? 30.803 -2.285 -0.259 1.00 49.88 122 ASP A C 1
ATOM 992 O O . ASP A 1 122 ? 31.975 -2.680 -0.217 1.00 49.88 122 ASP A O 1
ATOM 996 N N . ARG A 1 123 ? 30.477 -1.105 -0.794 1.00 48.16 123 ARG A N 1
ATOM 997 C CA . ARG A 1 123 ? 31.491 -0.089 -1.057 1.00 48.16 123 ARG A CA 1
ATOM 998 C C . ARG A 1 123 ? 31.924 0.360 0.325 1.00 48.16 123 ARG A C 1
ATOM 1000 O O . ARG A 1 123 ? 31.264 1.214 0.904 1.00 48.16 123 ARG A O 1
ATOM 1007 N N . GLY A 1 124 ? 32.988 -0.264 0.834 1.00 40.66 124 GLY A N 1
ATOM 1008 C CA . GLY A 1 124 ? 33.598 0.083 2.107 1.00 40.66 124 GLY A CA 1
ATOM 1009 C C . GLY A 1 124 ? 33.653 1.598 2.229 1.00 40.66 124 GLY A C 1
ATOM 1010 O O . GLY A 1 124 ? 34.279 2.270 1.405 1.00 40.66 124 GLY A O 1
ATOM 1011 N N . ASP A 1 125 ? 32.906 2.111 3.201 1.00 38.62 125 ASP A N 1
ATOM 1012 C CA . ASP A 1 125 ? 32.857 3.516 3.559 1.00 38.62 125 ASP A CA 1
ATOM 1013 C C . ASP A 1 125 ? 34.279 3.961 3.909 1.00 38.62 125 ASP A C 1
ATOM 1015 O O . ASP A 1 125 ? 34.791 3.721 5.001 1.00 38.62 125 ASP A O 1
ATOM 1019 N N . GLY A 1 126 ? 34.948 4.574 2.936 1.00 39.38 126 GLY A N 1
ATOM 1020 C CA . GLY A 1 126 ? 36.232 5.237 3.089 1.00 39.38 126 GLY A CA 1
ATOM 1021 C C . GLY A 1 126 ? 36.094 6.569 3.819 1.00 39.38 126 GLY A C 1
ATOM 1022 O O . GLY A 1 126 ? 36.654 7.568 3.368 1.00 39.38 126 GLY A O 1
ATOM 1023 N N . ARG A 1 127 ? 35.378 6.609 4.947 1.00 37.25 127 ARG A N 1
ATOM 1024 C CA . ARG A 1 127 ? 35.534 7.673 5.942 1.00 37.25 127 ARG A CA 1
ATOM 1025 C C . ARG A 1 127 ? 36.840 7.442 6.692 1.00 37.25 127 ARG A C 1
ATOM 1027 O O . ARG A 1 127 ? 36.878 6.906 7.796 1.00 37.25 127 ARG A O 1
ATOM 1034 N N . VAL A 1 128 ? 37.930 7.860 6.054 1.00 41.00 128 VAL A N 1
ATOM 1035 C CA . VAL A 1 128 ? 39.170 8.207 6.748 1.00 41.00 128 VAL A CA 1
ATOM 1036 C C . VAL A 1 128 ? 38.874 9.460 7.568 1.00 41.00 128 VAL A C 1
ATOM 1038 O O . VAL A 1 128 ? 38.351 10.441 7.041 1.00 41.00 128 VAL A O 1
ATOM 1041 N N . GLY A 1 129 ? 39.132 9.379 8.869 1.00 38.75 129 GLY A N 1
ATOM 1042 C CA . GLY A 1 129 ? 38.806 10.430 9.820 1.00 38.75 129 GLY A CA 1
ATOM 1043 C C . GLY A 1 129 ? 39.572 11.738 9.622 1.00 38.75 129 GLY A C 1
ATOM 1044 O O . GLY A 1 129 ? 40.685 11.758 9.097 1.00 38.75 129 GLY A O 1
ATOM 1045 N N . ALA A 1 130 ? 38.955 12.803 10.127 1.00 37.03 130 ALA A N 1
ATOM 1046 C CA . ALA A 1 130 ? 39.534 13.801 11.023 1.00 37.03 130 ALA A CA 1
ATOM 1047 C C . ALA A 1 130 ? 38.379 14.466 11.786 1.00 37.03 130 ALA A C 1
ATOM 1049 O O . ALA A 1 130 ? 37.341 14.739 11.137 1.00 37.03 130 ALA A O 1
#

Foldseek 3Di:
DQDQALVSLVVLLVVLLVCLFQNLVVPVPDDPDPPDDSDSPNVSNCVVPSDDLVNSVVSNVVPDPCNRNVVVNVVSVVVVVVVVVCVVCVVVVVVVVVVVVVCVVDDHPPCPVCVVVVVPDPPPPPCPDD

Secondary structure (DSSP, 8-state):
----SHHHHHHHHHHHGGGTTHHHHHHTT----TT--SS---HHHHHTTSS-HHHHHHHHHTTS-HHHHHHHHHHHHHHHHHHHHHHT-HHHHHHHHHHHHHHHHSPPPTTHHHHHTT------------

Nearest PDB structures (foldseek):
  7e59-assembly4_C  TM=2.270E-01  e=6.304E+00  Homo sapiens

Sequence (130 aa):
MTTPTRAAGLDALRAFVPHAGADYRRDRNHDTGPARTNASGLSPYIRHRLVTEQEVVDAVLERHSLHTAEKFVQEVFWRTYWKGWLEQRPEVWRRYREEVGDLLAGDLPAHYEDVVAGAVRDRGDGRVGA

Mean predicted aligned error: 7.66 Å

Solvent-accessible surface area (backbone atoms only — not comparable to full-atom values): 7842 Å² total; per-residue (Å²): 134,88,66,97,43,44,67,53,36,52,52,41,47,62,70,34,43,84,44,40,25,67,57,27,67,74,37,57,88,62,86,74,58,96,81,55,72,55,58,65,78,51,64,73,29,44,76,72,60,49,37,48,71,63,61,53,49,50,58,36,54,77,76,32,56,62,84,51,21,42,64,51,52,49,55,57,49,49,55,55,50,52,51,57,54,48,73,75,36,63,61,60,59,52,50,52,52,50,54,51,50,53,48,70,74,49,82,67,62,89,62,49,68,38,51,74,70,66,58,65,72,78,78,74,79,80,77,73,85,132

pLDDT: mean 89.31, std 15.05, range [37.03, 98.62]

Radius of gyration: 19.82 Å; Cα contacts (8 Å, |Δi|>4): 79; chains: 1; bounding box: 52×32×43 Å